Protein AF-A0A1E7YUI7-F1 (afdb_monomer)

Organism: NCBI:txid252393

Foldseek 3Di:
DFDVVLVVLLVVLVVQLLVLLVQLVVLVVVLVVVVVCVVVPPVDDDDPVSNVVSVVSNVVSVVRNVVSLVRSQVSCVRRVHDRDDNVVSNVD

Structure (mmCIF, N/CA/C/O backbone):
data_AF-A0A1E7YUI7-F1
#
_entry.id   AF-A0A1E7YUI7-F1
#
loop_
_atom_site.group_PDB
_atom_site.id
_atom_site.type_symbol
_atom_site.label_atom_id
_atom_site.label_alt_id
_atom_site.label_comp_id
_atom_site.label_asym_id
_atom_site.label_entity_id
_atom_site.label_seq_id
_atom_site.pdbx_PDB_ins_code
_atom_site.Cartn_x
_atom_site.Cartn_y
_atom_site.Cartn_z
_atom_site.occupancy
_atom_site.B_iso_or_equiv
_atom_site.auth_seq_id
_atom_site.auth_comp_id
_atom_site.auth_asym_id
_atom_site.auth_atom_id
_atom_site.pdbx_PDB_model_num
ATOM 1 N N . MET A 1 1 ? -21.604 0.088 25.622 1.00 61.03 1 MET A N 1
ATOM 2 C CA . MET A 1 1 ? -22.372 0.871 24.631 1.00 61.03 1 MET A CA 1
ATOM 3 C C . MET A 1 1 ? -21.393 1.257 23.533 1.00 61.03 1 MET A C 1
ATOM 5 O O . MET A 1 1 ? -20.366 1.835 23.862 1.00 61.03 1 MET A O 1
ATOM 9 N N . THR A 1 2 ? -21.626 0.837 22.290 1.00 72.56 2 THR A N 1
ATOM 10 C CA . THR A 1 2 ? -20.676 1.026 21.179 1.00 72.56 2 THR A CA 1
ATOM 11 C C . THR A 1 2 ? -20.621 2.491 20.755 1.00 72.56 2 THR A C 1
ATOM 13 O O . THR A 1 2 ? -21.661 3.104 20.519 1.00 72.56 2 THR A O 1
ATOM 16 N N . ASN A 1 3 ? -19.420 3.064 20.654 1.00 88.38 3 ASN A N 1
ATOM 17 C CA . ASN A 1 3 ? -19.237 4.419 20.142 1.00 88.38 3 ASN A CA 1
ATOM 18 C C . ASN A 1 3 ? -19.318 4.415 18.606 1.00 88.38 3 ASN A C 1
ATOM 20 O O . ASN A 1 3 ? -18.330 4.155 17.919 1.00 88.38 3 ASN A O 1
ATOM 24 N N . TYR A 1 4 ? -20.505 4.703 18.069 1.00 87.06 4 TYR A N 1
ATOM 25 C CA . TYR A 1 4 ? -20.765 4.686 16.626 1.00 87.06 4 TYR A CA 1
ATOM 26 C C . TYR A 1 4 ? -19.961 5.726 15.833 1.00 87.06 4 TYR A C 1
ATOM 28 O O . TYR A 1 4 ? -19.635 5.475 14.676 1.00 87.06 4 TYR A O 1
ATOM 36 N N . ALA A 1 5 ? -19.578 6.855 16.441 1.00 90.12 5 ALA A N 1
ATOM 37 C CA . ALA A 1 5 ? -18.700 7.823 15.782 1.00 90.12 5 ALA A CA 1
ATOM 38 C C . ALA A 1 5 ? -17.304 7.222 15.552 1.00 90.12 5 ALA A C 1
ATOM 40 O O . ALA A 1 5 ? -16.778 7.266 14.441 1.00 90.12 5 ALA A O 1
ATOM 41 N N . LYS A 1 6 ? -16.745 6.560 16.574 1.00 90.31 6 LYS A N 1
ATOM 42 C CA . LYS A 1 6 ? -15.465 5.845 16.455 1.00 90.31 6 LYS A CA 1
ATOM 43 C C . LYS A 1 6 ? -15.542 4.624 15.548 1.00 90.31 6 LYS A C 1
ATOM 45 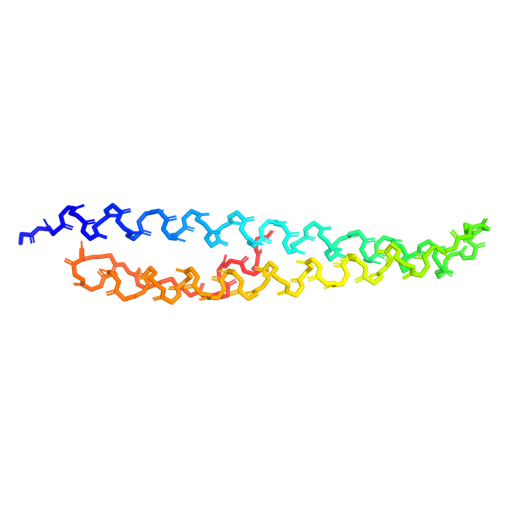O O . LYS A 1 6 ? -14.562 4.314 14.881 1.00 90.31 6 LYS A O 1
ATOM 50 N N . LEU A 1 7 ? -16.703 3.977 15.458 1.00 91.00 7 LEU A N 1
ATOM 51 C CA . LEU A 1 7 ? -16.927 2.908 14.485 1.00 91.00 7 LEU A CA 1
ATOM 52 C C . LEU A 1 7 ? -16.870 3.434 13.041 1.00 91.00 7 LEU A C 1
ATOM 54 O O . LEU A 1 7 ? -16.277 2.791 12.174 1.00 91.00 7 LEU A O 1
ATOM 58 N N . GLY A 1 8 ? -17.435 4.619 12.791 1.00 92.25 8 GLY A N 1
ATOM 59 C CA . GLY A 1 8 ? -17.340 5.302 11.501 1.00 92.25 8 GLY A CA 1
ATOM 6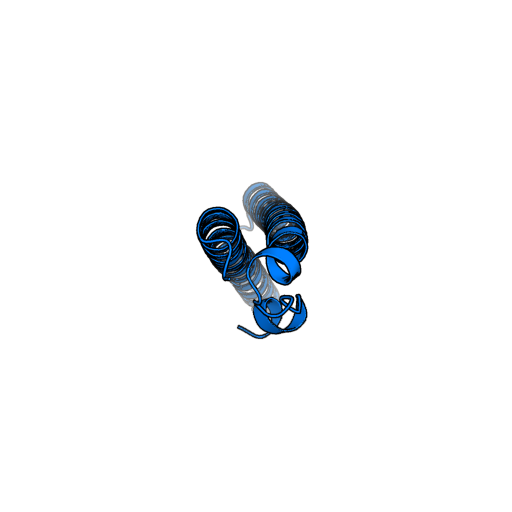0 C C . GLY A 1 8 ? -15.897 5.653 11.132 1.00 92.25 8 GLY A C 1
ATOM 61 O O . GLY A 1 8 ? -15.449 5.302 10.042 1.00 92.25 8 GLY A O 1
ATOM 62 N N . GLU A 1 9 ? -15.151 6.265 12.058 1.00 92.44 9 GLU A N 1
ATOM 63 C CA . GLU A 1 9 ? -13.721 6.564 11.874 1.00 92.44 9 GLU A CA 1
ATOM 64 C C . GLU A 1 9 ? -12.909 5.292 11.586 1.00 92.44 9 GLU A C 1
ATOM 66 O O . GLU A 1 9 ? -12.178 5.240 10.599 1.00 92.44 9 GLU A O 1
ATOM 71 N N . TYR A 1 10 ? -13.084 4.241 12.397 1.00 94.12 10 TYR A N 1
ATOM 72 C CA . TYR A 1 10 ? -12.421 2.950 12.197 1.00 94.12 10 TYR A CA 1
ATOM 73 C C . TYR A 1 10 ? -12.685 2.391 10.796 1.00 94.12 10 TYR A C 1
ATOM 75 O O . TYR A 1 10 ? -11.755 1.985 10.102 1.00 94.12 10 TYR A O 1
ATOM 83 N N . THR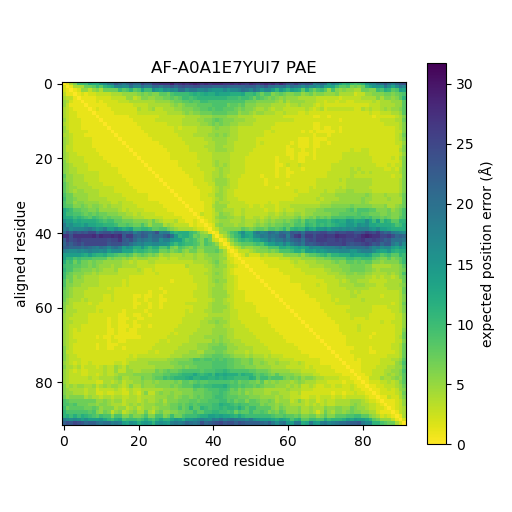 A 1 11 ? -13.946 2.400 10.358 1.00 93.19 11 THR A N 1
ATOM 84 C CA . THR A 1 11 ? -14.345 1.851 9.055 1.00 93.19 11 THR A CA 1
ATOM 85 C C . THR A 1 11 ? -13.756 2.659 7.898 1.00 93.19 11 THR A C 1
ATOM 87 O O . THR A 1 11 ? -13.287 2.076 6.921 1.00 93.19 11 THR A O 1
ATOM 90 N N . ALA A 1 12 ? -13.737 3.990 8.013 1.00 94.81 12 ALA A N 1
ATOM 91 C CA . ALA A 1 12 ? -13.153 4.868 7.005 1.00 94.81 12 ALA A CA 1
ATOM 92 C C . ALA A 1 12 ? -11.642 4.634 6.863 1.00 94.81 12 ALA A C 1
ATOM 94 O O . ALA A 1 12 ? -11.160 4.395 5.756 1.00 94.81 12 ALA A O 1
ATOM 95 N N . TYR A 1 13 ? -10.910 4.616 7.980 1.00 95.31 13 TYR A N 1
ATOM 96 C CA . TYR A 1 13 ? -9.467 4.374 7.969 1.00 95.31 13 TYR A CA 1
ATOM 97 C C . TYR A 1 13 ? -9.109 2.950 7.540 1.00 95.31 13 TYR A C 1
ATOM 99 O O . TYR A 1 13 ? -8.145 2.755 6.804 1.00 95.31 13 TYR A O 1
ATOM 107 N N . LYS A 1 14 ? -9.910 1.950 7.920 1.00 93.88 14 LYS A N 1
ATOM 108 C CA . LYS A 1 14 ? -9.750 0.576 7.431 1.00 93.88 14 LYS A CA 1
ATOM 109 C C . LYS A 1 14 ? -9.858 0.511 5.910 1.00 93.88 14 LYS A C 1
ATOM 111 O O . LYS A 1 14 ? -9.016 -0.116 5.274 1.00 93.88 14 LYS A O 1
ATOM 116 N N . LYS A 1 15 ? -10.863 1.172 5.330 1.00 95.06 15 LYS A N 1
ATOM 117 C CA . LYS A 1 15 ? -11.034 1.223 3.875 1.00 95.06 15 LYS A CA 1
ATOM 118 C C . LYS A 1 15 ? -9.881 1.963 3.199 1.00 95.06 15 LYS A C 1
ATOM 120 O O . LYS A 1 15 ? -9.332 1.460 2.229 1.00 95.06 15 LYS A O 1
ATOM 125 N N . GLN A 1 16 ? -9.457 3.098 3.752 1.00 94.69 16 GLN A N 1
ATOM 126 C CA . GLN A 1 16 ? -8.303 3.832 3.233 1.00 94.69 16 GLN A CA 1
ATOM 127 C C . GLN A 1 16 ? -7.026 2.978 3.246 1.00 94.69 16 GLN A C 1
ATOM 129 O O . GLN A 1 16 ? -6.274 2.981 2.275 1.00 94.69 16 GLN A O 1
ATOM 134 N N . ALA A 1 17 ? -6.795 2.211 4.316 1.00 94.69 17 ALA A N 1
ATOM 135 C CA . ALA A 1 17 ? -5.663 1.296 4.396 1.00 94.69 17 ALA A CA 1
ATOM 136 C C . ALA A 1 17 ? -5.719 0.207 3.311 1.00 94.69 17 ALA A C 1
ATOM 138 O O . ALA A 1 17 ? -4.688 -0.114 2.727 1.00 94.69 17 ALA A O 1
ATOM 139 N N . GLN A 1 18 ? -6.908 -0.325 3.013 1.00 94.50 18 GLN A N 1
ATOM 140 C CA . GLN A 1 18 ? -7.117 -1.299 1.934 1.00 94.50 18 GLN A CA 1
ATOM 141 C C .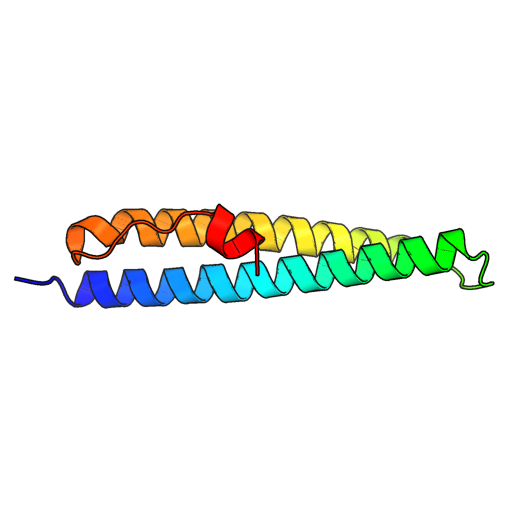 GLN A 1 18 ? -6.857 -0.682 0.553 1.00 94.50 18 GLN A C 1
ATOM 143 O O . GLN A 1 18 ? -6.057 -1.214 -0.209 1.00 94.50 18 GLN A O 1
ATOM 148 N N . ASP A 1 19 ? -7.435 0.487 0.271 1.00 95.31 19 ASP A N 1
ATOM 149 C CA . ASP A 1 19 ? -7.242 1.190 -1.005 1.00 95.31 19 ASP A CA 1
ATOM 150 C C . ASP A 1 19 ? -5.759 1.574 -1.227 1.00 95.31 19 ASP A C 1
ATOM 152 O O . ASP A 1 19 ? -5.254 1.607 -2.354 1.00 95.31 19 ASP A O 1
ATOM 156 N N . ALA A 1 20 ? -5.030 1.887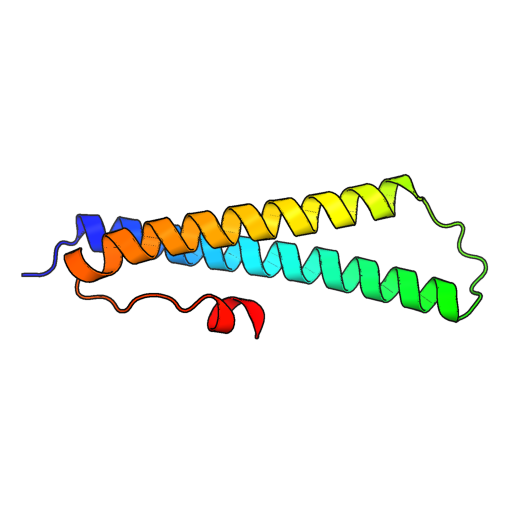 -0.151 1.00 94.56 20 ALA A N 1
ATOM 157 C CA . ALA A 1 20 ? -3.592 2.138 -0.193 1.00 94.56 20 ALA A CA 1
ATOM 158 C C . ALA A 1 20 ? -2.778 0.846 -0.409 1.00 94.56 20 ALA A C 1
ATOM 160 O O . ALA A 1 20 ? -1.837 0.847 -1.206 1.00 94.56 20 ALA A O 1
ATOM 161 N N . ALA A 1 21 ? -3.161 -0.265 0.225 1.00 93.81 21 ALA A N 1
ATOM 162 C CA . ALA A 1 21 ? -2.541 -1.572 0.003 1.00 93.81 21 ALA A CA 1
ATOM 163 C C . ALA A 1 21 ? -2.680 -2.033 -1.460 1.00 93.81 21 ALA A C 1
ATOM 165 O O . ALA A 1 21 ? -1.689 -2.439 -2.073 1.00 93.81 21 ALA A O 1
ATOM 166 N N . ASP A 1 22 ? -3.864 -1.870 -2.056 1.00 94.06 22 ASP A N 1
ATOM 167 C CA . ASP A 1 22 ? -4.118 -2.214 -3.459 1.00 94.06 22 ASP A CA 1
ATOM 168 C C . ASP A 1 22 ? -3.255 -1.382 -4.416 1.00 94.06 22 ASP A C 1
ATOM 170 O O . ASP A 1 22 ? -2.637 -1.920 -5.341 1.00 94.06 22 ASP A O 1
ATOM 174 N N . ARG A 1 23 ? -3.136 -0.069 -4.171 1.00 94.00 23 ARG A N 1
ATOM 175 C CA . ARG A 1 23 ? -2.248 0.809 -4.955 1.00 94.00 23 ARG A CA 1
ATOM 176 C C . ARG A 1 23 ? -0.789 0.382 -4.853 1.00 94.00 23 ARG A C 1
ATOM 178 O O . ARG A 1 23 ? -0.119 0.262 -5.876 1.00 94.00 23 ARG A O 1
ATOM 185 N N . ARG A 1 24 ? -0.306 0.106 -3.637 1.00 94.69 24 ARG A N 1
ATOM 186 C CA . ARG A 1 24 ? 1.052 -0.407 -3.409 1.00 94.69 24 ARG A CA 1
ATOM 187 C C . ARG A 1 24 ? 1.282 -1.686 -4.214 1.00 94.69 24 ARG A C 1
ATOM 189 O O . ARG A 1 24 ? 2.296 -1.798 -4.903 1.00 94.69 24 ARG A O 1
ATOM 196 N N . ARG A 1 25 ? 0.355 -2.643 -4.136 1.00 93.19 25 ARG A N 1
ATOM 197 C CA . ARG A 1 25 ? 0.446 -3.922 -4.846 1.00 93.19 25 ARG A CA 1
ATOM 198 C C . ARG A 1 25 ? 0.522 -3.725 -6.356 1.00 93.19 25 ARG A C 1
ATOM 200 O O . ARG A 1 25 ? 1.367 -4.342 -6.999 1.00 93.19 25 ARG A O 1
ATOM 207 N N . LEU A 1 26 ? -0.322 -2.862 -6.919 1.00 94.25 26 LEU A N 1
ATOM 208 C CA . LEU A 1 26 ? -0.311 -2.559 -8.351 1.00 94.25 26 LEU A CA 1
ATOM 209 C C . LEU A 1 26 ? 1.032 -1.973 -8.794 1.00 94.25 26 LEU A C 1
ATOM 211 O O . LEU A 1 26 ? 1.606 -2.455 -9.772 1.00 94.25 26 LEU A O 1
ATOM 215 N N . SER A 1 27 ? 1.570 -0.998 -8.057 1.00 93.31 27 SER A N 1
ATOM 216 C CA . SER A 1 27 ? 2.876 -0.409 -8.369 1.00 93.31 27 SER A CA 1
ATOM 217 C C . SER A 1 27 ? 4.002 -1.447 -8.318 1.00 93.31 27 SER A C 1
ATOM 219 O O . SER A 1 27 ? 4.845 -1.487 -9.215 1.00 93.31 27 SER A O 1
ATOM 221 N N . LEU A 1 28 ? 3.994 -2.338 -7.319 1.00 93.56 28 LEU A N 1
ATOM 222 C CA . LEU A 1 28 ? 4.971 -3.427 -7.213 1.00 93.56 28 LEU A CA 1
ATOM 223 C C . LEU A 1 28 ? 4.836 -4.445 -8.352 1.00 93.56 28 LEU A C 1
ATOM 225 O O . LEU A 1 28 ? 5.838 -4.789 -8.971 1.00 93.56 28 LEU A O 1
ATOM 229 N N . ALA A 1 29 ? 3.618 -4.865 -8.698 1.00 93.38 29 ALA A N 1
ATOM 230 C CA . ALA A 1 29 ? 3.380 -5.784 -9.812 1.00 93.38 29 ALA A CA 1
ATOM 231 C C . ALA A 1 29 ? 3.845 -5.196 -11.159 1.00 93.38 29 ALA A C 1
ATOM 233 O O . ALA A 1 29 ? 4.381 -5.908 -12.012 1.00 93.38 29 ALA A O 1
ATOM 234 N N . MET A 1 30 ? 3.684 -3.882 -11.360 1.00 92.06 30 MET A N 1
ATOM 235 C CA . MET A 1 30 ? 4.211 -3.193 -12.542 1.00 92.06 30 MET A CA 1
ATOM 236 C C . MET A 1 30 ? 5.744 -3.174 -12.563 1.00 92.06 30 MET A C 1
ATOM 238 O O . MET A 1 30 ? 6.337 -3.411 -13.617 1.00 92.06 30 MET A O 1
ATOM 242 N N . LEU A 1 31 ? 6.388 -2.935 -11.416 1.00 91.62 31 LEU A N 1
ATOM 243 C CA . LEU A 1 31 ? 7.846 -3.009 -11.287 1.00 91.62 31 LEU A CA 1
ATOM 244 C C . LEU A 1 31 ? 8.369 -4.425 -11.565 1.00 91.62 31 LEU A C 1
ATOM 246 O O . LEU A 1 31 ? 9.319 -4.579 -12.331 1.00 91.62 31 LEU A O 1
ATOM 250 N N . GLU A 1 32 ? 7.729 -5.456 -11.010 1.00 91.38 32 GLU A N 1
ATOM 251 C CA . GLU A 1 32 ? 8.075 -6.863 -11.250 1.00 91.38 32 GLU A CA 1
ATOM 252 C C . GLU A 1 32 ? 7.962 -7.231 -12.729 1.00 91.38 32 GLU A C 1
ATOM 254 O O . GLU A 1 32 ? 8.875 -7.842 -13.291 1.00 91.38 32 GLU A O 1
ATOM 259 N N . ARG A 1 33 ? 6.877 -6.809 -13.388 1.00 89.44 33 ARG A N 1
ATOM 260 C CA . ARG A 1 33 ? 6.693 -7.024 -14.824 1.00 89.44 33 ARG A CA 1
ATOM 261 C C . ARG A 1 33 ? 7.816 -6.377 -15.630 1.00 89.44 33 ARG A C 1
ATOM 263 O O . ARG A 1 33 ? 8.427 -7.049 -16.456 1.00 89.44 33 ARG A O 1
ATOM 270 N N . LYS A 1 34 ? 8.133 -5.107 -15.358 1.00 87.44 34 LYS A N 1
ATOM 271 C CA . LYS A 1 34 ? 9.214 -4.390 -16.053 1.00 87.44 34 LYS A CA 1
ATOM 272 C C . LYS A 1 34 ? 10.578 -5.037 -15.815 1.00 87.44 34 LYS A C 1
ATOM 274 O O . LYS A 1 34 ? 11.368 -5.133 -16.748 1.00 87.44 34 LYS A O 1
ATOM 279 N N . ALA A 1 35 ? 10.845 -5.523 -14.602 1.00 86.50 35 ALA A N 1
ATOM 280 C CA . ALA A 1 35 ? 12.053 -6.287 -14.294 1.00 86.50 35 ALA A CA 1
ATOM 281 C C . ALA A 1 35 ? 12.106 -7.626 -15.059 1.00 86.50 35 ALA A C 1
ATOM 283 O O . ALA A 1 35 ? 13.173 -8.040 -15.516 1.00 86.50 35 ALA A O 1
ATOM 284 N N . GLY A 1 36 ? 10.960 -8.288 -15.239 1.00 86.69 36 GLY A N 1
ATOM 285 C CA . GLY A 1 36 ? 10.822 -9.485 -16.068 1.00 86.69 36 GLY A CA 1
ATOM 286 C C . GLY A 1 36 ? 11.095 -9.221 -17.551 1.00 86.69 36 GLY A C 1
ATOM 287 O O . GLY A 1 36 ? 11.871 -9.953 -18.166 1.00 86.69 36 GLY A O 1
ATOM 288 N N . ASP A 1 37 ? 10.521 -8.154 -18.107 1.00 84.94 37 ASP A N 1
ATOM 289 C CA . ASP A 1 37 ? 10.741 -7.733 -19.499 1.00 84.94 37 ASP A CA 1
ATOM 290 C C . ASP A 1 37 ? 12.232 -7.444 -19.761 1.00 84.94 37 ASP A C 1
ATOM 292 O O . ASP A 1 37 ? 12.800 -7.892 -20.760 1.00 84.94 37 ASP A O 1
ATOM 296 N N . LEU A 1 38 ? 12.879 -6.783 -18.795 1.00 80.31 38 LEU A N 1
ATOM 297 C CA . LEU A 1 38 ? 14.321 -6.537 -18.725 1.00 80.31 38 LEU A CA 1
ATOM 298 C C . LEU A 1 38 ? 15.150 -7.826 -18.772 1.00 80.31 38 LEU A C 1
ATOM 300 O O . LEU A 1 38 ? 16.064 -7.971 -19.586 1.00 80.31 38 LEU A O 1
ATOM 304 N N . LYS A 1 39 ? 14.830 -8.770 -17.880 1.00 82.31 39 LYS A N 1
ATOM 305 C CA . LYS A 1 39 ? 15.523 -10.059 -17.763 1.00 82.31 39 LYS A CA 1
ATOM 306 C C . LYS A 1 39 ? 15.429 -10.864 -19.057 1.00 82.31 39 LYS A C 1
ATOM 308 O O . LYS A 1 39 ? 16.379 -11.551 -19.421 1.00 82.31 39 LYS A O 1
ATOM 313 N N . ASN A 1 40 ? 14.294 -10.774 -19.743 1.00 82.50 40 ASN A N 1
ATOM 314 C CA . ASN A 1 40 ? 14.027 -11.514 -20.970 1.00 82.50 40 ASN A CA 1
ATOM 315 C C . ASN A 1 40 ? 14.618 -10.852 -22.226 1.00 82.50 40 ASN A C 1
ATOM 317 O O . ASN A 1 40 ? 14.306 -11.295 -23.330 1.00 82.50 40 ASN A O 1
ATOM 321 N N . LEU A 1 41 ? 15.463 -9.818 -22.075 1.00 69.38 41 LEU A N 1
ATOM 322 C CA . LEU A 1 41 ? 16.128 -9.095 -23.170 1.00 69.38 41 LEU A CA 1
ATOM 323 C C . LEU A 1 41 ? 15.152 -8.653 -24.270 1.00 69.38 41 LEU A C 1
ATOM 325 O O . LEU A 1 41 ? 15.528 -8.529 -25.439 1.00 69.38 41 LEU A O 1
ATOM 329 N N . CYS A 1 42 ? 13.887 -8.415 -23.914 1.00 64.19 42 CYS A N 1
ATOM 330 C CA . CYS A 1 42 ? 12.977 -7.770 -24.840 1.00 64.19 42 CYS A CA 1
ATOM 331 C C . CYS A 1 42 ? 13.554 -6.379 -25.120 1.00 64.19 42 CYS A C 1
ATOM 333 O O . CYS A 1 42 ? 13.970 -5.685 -24.193 1.00 64.19 42 CYS A O 1
ATOM 335 N N . ALA A 1 43 ? 13.611 -5.983 -26.395 1.00 62.28 43 ALA A N 1
ATOM 336 C CA . ALA A 1 43 ? 14.132 -4.691 -26.852 1.00 62.28 43 ALA A CA 1
ATOM 337 C C . ALA A 1 43 ? 13.206 -3.519 -26.460 1.00 62.28 43 ALA A C 1
ATOM 339 O O . ALA A 1 43 ? 12.875 -2.660 -27.274 1.00 62.28 43 ALA A O 1
ATOM 340 N N . VAL A 1 44 ? 12.724 -3.517 -25.220 1.00 65.12 44 VAL A N 1
ATOM 341 C CA . VAL A 1 44 ? 11.884 -2.484 -24.640 1.00 65.12 44 VAL A CA 1
ATOM 342 C C . VAL A 1 44 ? 12.826 -1.443 -24.059 1.00 65.12 44 VAL A C 1
ATOM 344 O O . VAL A 1 44 ? 13.599 -1.723 -23.143 1.00 65.12 44 VAL A O 1
ATOM 347 N N . SER A 1 45 ? 12.785 -0.234 -24.614 1.00 71.56 45 SER A N 1
ATOM 348 C CA . SER A 1 45 ? 13.430 0.916 -23.989 1.00 71.56 45 SER A CA 1
ATOM 349 C C . SER A 1 45 ? 12.804 1.131 -22.616 1.00 71.56 45 SER A C 1
ATOM 351 O O . SER A 1 45 ? 11.591 1.316 -22.507 1.00 71.56 45 SER A O 1
ATOM 353 N N . ILE A 1 46 ? 13.622 1.094 -21.573 1.00 73.00 46 ILE A N 1
ATOM 354 C CA . ILE A 1 46 ? 13.161 1.307 -20.206 1.00 73.00 46 ILE A CA 1
ATOM 355 C C . ILE A 1 46 ? 13.154 2.796 -19.948 1.00 73.00 46 ILE A C 1
ATOM 357 O O . ILE A 1 46 ? 14.197 3.450 -20.027 1.00 73.00 46 ILE A O 1
ATOM 361 N N . ASP A 1 47 ? 11.991 3.313 -19.587 1.00 86.00 47 ASP A N 1
ATOM 362 C CA . ASP A 1 47 ? 11.900 4.653 -19.048 1.00 86.00 47 ASP A CA 1
ATOM 363 C C . ASP A 1 47 ? 12.262 4.626 -17.555 1.00 86.00 47 ASP A C 1
ATOM 365 O O . ASP A 1 47 ? 11.532 4.112 -16.703 1.00 86.00 47 ASP A O 1
ATOM 369 N N . VAL A 1 48 ? 13.439 5.165 -17.238 1.00 86.06 48 VAL A N 1
ATOM 370 C CA . VAL A 1 48 ? 13.931 5.281 -15.861 1.00 86.06 48 VAL A CA 1
ATOM 371 C C . VAL A 1 48 ? 13.038 6.204 -15.029 1.00 86.06 48 VAL A C 1
ATOM 373 O O . VAL A 1 48 ? 12.886 5.973 -13.826 1.00 86.06 48 VAL A O 1
ATOM 376 N N . GLN A 1 49 ? 12.419 7.223 -15.637 1.00 90.94 49 GLN A N 1
ATOM 377 C CA . GLN A 1 49 ? 11.467 8.066 -14.919 1.00 90.94 49 GLN A CA 1
ATOM 378 C C . GLN A 1 49 ? 10.231 7.267 -14.531 1.00 90.94 49 GLN A C 1
ATOM 380 O O . GLN A 1 49 ? 9.833 7.322 -13.373 1.00 90.94 49 GLN A O 1
ATOM 385 N N . GLU A 1 50 ? 9.690 6.458 -15.441 1.00 89.56 50 GLU A N 1
ATOM 386 C CA . GLU A 1 50 ? 8.531 5.609 -15.151 1.00 89.56 50 GLU A CA 1
ATOM 387 C C . GLU A 1 50 ? 8.813 4.633 -13.995 1.00 89.56 50 GLU A C 1
ATOM 389 O O . GLU A 1 50 ? 7.994 4.493 -13.088 1.00 89.56 50 GLU A O 1
ATOM 394 N N . LEU A 1 51 ? 9.998 4.007 -13.967 1.00 89.81 51 LEU A N 1
ATOM 395 C CA . LEU A 1 51 ? 10.413 3.153 -12.845 1.00 89.81 51 LEU A CA 1
ATOM 396 C C . LEU A 1 51 ? 10.513 3.927 -11.527 1.00 89.81 51 LEU A C 1
ATOM 398 O O . LEU A 1 51 ? 10.088 3.433 -10.481 1.00 89.81 51 LEU A O 1
ATOM 402 N N . THR A 1 52 ? 11.062 5.139 -11.578 1.00 93.00 52 THR A N 1
ATOM 403 C CA . THR A 1 52 ? 11.203 6.004 -10.402 1.00 93.00 52 THR A CA 1
ATOM 404 C C . THR A 1 52 ? 9.835 6.423 -9.871 1.00 93.00 52 THR A C 1
ATOM 406 O O . THR A 1 52 ? 9.607 6.382 -8.664 1.00 93.00 52 THR A O 1
ATOM 409 N N . THR A 1 53 ? 8.900 6.774 -10.755 1.00 94.00 53 THR A N 1
ATOM 410 C CA . THR A 1 53 ? 7.523 7.117 -10.388 1.00 94.00 53 THR A CA 1
ATOM 411 C C . THR A 1 53 ? 6.816 5.929 -9.747 1.00 94.00 53 THR A C 1
ATOM 413 O O . THR A 1 53 ? 6.287 6.073 -8.651 1.00 94.00 53 THR A O 1
ATOM 416 N N . LEU A 1 54 ? 6.890 4.735 -10.347 1.00 93.31 54 LEU A N 1
ATOM 417 C CA . LEU A 1 54 ? 6.289 3.527 -9.770 1.00 93.31 54 LEU A CA 1
ATOM 418 C C . LEU A 1 54 ? 6.856 3.199 -8.382 1.00 93.31 54 LEU A C 1
ATOM 420 O O . LEU A 1 54 ? 6.109 2.819 -7.480 1.00 93.31 54 LEU A O 1
ATOM 424 N N . GLN A 1 55 ? 8.167 3.374 -8.191 1.00 94.88 55 GLN A N 1
ATOM 425 C CA . GLN A 1 55 ? 8.802 3.209 -6.885 1.00 94.88 55 GLN A CA 1
ATOM 426 C C . GLN A 1 55 ? 8.269 4.229 -5.871 1.00 94.88 55 GLN A C 1
ATOM 428 O O . GLN A 1 55 ? 7.895 3.852 -4.761 1.00 94.88 55 GLN A O 1
ATOM 433 N N . GLN A 1 56 ? 8.222 5.509 -6.238 1.00 95.94 56 GLN A N 1
ATOM 434 C CA . GLN A 1 56 ? 7.711 6.570 -5.369 1.00 95.94 56 GLN A CA 1
ATOM 435 C C . GLN A 1 56 ? 6.239 6.354 -5.009 1.00 95.94 56 GLN A C 1
ATOM 437 O O . GLN A 1 56 ? 5.863 6.544 -3.853 1.00 95.94 56 GLN A O 1
ATOM 442 N N . ASP A 1 57 ? 5.423 5.910 -5.9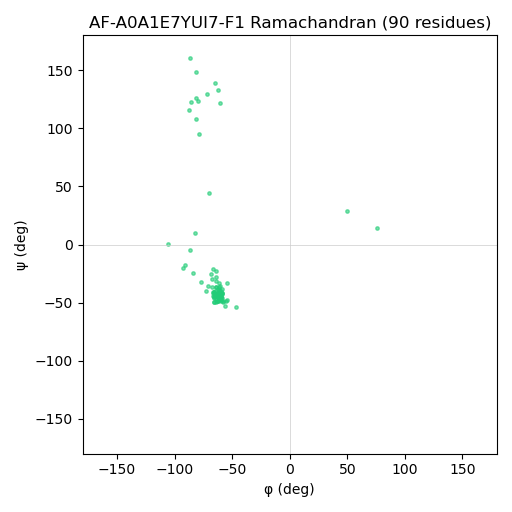61 1.00 94.50 57 ASP A N 1
ATOM 443 C CA . ASP A 1 57 ? 4.014 5.601 -5.735 1.00 94.50 57 ASP A CA 1
ATOM 444 C C . ASP A 1 57 ? 3.849 4.412 -4.784 1.00 94.50 57 ASP A C 1
ATOM 446 O O . ASP A 1 57 ? 3.021 4.469 -3.875 1.00 94.50 57 ASP A O 1
ATOM 450 N N . ALA A 1 58 ? 4.674 3.367 -4.921 1.00 93.88 58 ALA A N 1
ATOM 451 C CA . ALA A 1 58 ? 4.673 2.235 -3.995 1.00 93.88 58 ALA A CA 1
ATOM 452 C C . ALA A 1 58 ? 5.050 2.654 -2.562 1.00 93.88 58 ALA A C 1
ATOM 454 O O . ALA A 1 58 ? 4.419 2.198 -1.606 1.00 93.88 58 ALA A O 1
ATOM 455 N N . VAL A 1 59 ? 6.048 3.535 -2.411 1.00 95.69 59 VAL A N 1
ATOM 456 C CA . VAL A 1 59 ? 6.471 4.071 -1.105 1.00 95.69 59 VAL A CA 1
ATOM 457 C C . VAL A 1 59 ? 5.368 4.925 -0.483 1.00 95.69 59 VAL A C 1
ATOM 459 O O . VAL A 1 59 ? 4.984 4.685 0.658 1.00 95.69 59 VAL A O 1
ATOM 462 N N . ARG A 1 60 ? 4.794 5.867 -1.240 1.00 96.31 60 ARG A N 1
ATOM 463 C CA . ARG A 1 60 ? 3.696 6.720 -0.758 1.00 96.31 60 ARG A CA 1
ATOM 464 C C . ARG A 1 60 ? 2.475 5.906 -0.346 1.00 96.31 60 ARG A C 1
ATOM 466 O O . ARG A 1 60 ? 1.883 6.174 0.694 1.00 96.31 60 ARG A O 1
ATOM 473 N N . ALA A 1 6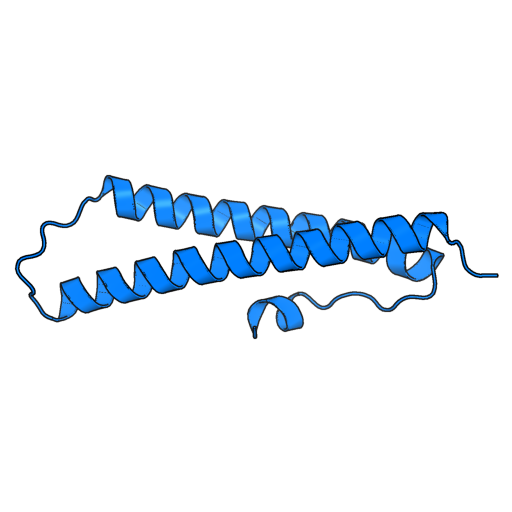1 ? 2.110 4.902 -1.140 1.00 94.19 61 ALA A N 1
ATOM 474 C CA . ALA A 1 61 ? 1.001 4.013 -0.822 1.00 94.19 61 ALA A CA 1
ATOM 475 C C . ALA A 1 61 ? 1.274 3.188 0.450 1.00 94.19 61 ALA A C 1
ATOM 477 O O . ALA A 1 61 ? 0.368 2.976 1.252 1.00 94.19 61 ALA A O 1
ATOM 478 N N . GLU A 1 62 ? 2.520 2.766 0.688 1.00 94.56 62 GLU A N 1
ATOM 479 C CA . GLU A 1 62 ? 2.897 2.100 1.938 1.00 94.56 62 GLU A CA 1
ATOM 480 C C . GLU A 1 62 ? 2.799 3.034 3.155 1.00 94.56 62 GLU A C 1
ATOM 482 O O . GLU A 1 62 ? 2.266 2.632 4.192 1.00 94.56 62 GLU A O 1
ATOM 487 N N . GLU A 1 63 ? 3.291 4.267 3.043 1.00 96.06 63 GLU A N 1
ATOM 488 C CA . GLU A 1 63 ? 3.198 5.272 4.108 1.00 96.06 63 GLU A CA 1
ATOM 489 C C . GLU A 1 63 ? 1.738 5.592 4.448 1.00 96.06 63 GLU A C 1
ATOM 491 O O . GLU A 1 63 ? 1.356 5.584 5.621 1.00 96.06 63 GLU A O 1
ATOM 496 N N . GLU A 1 64 ? 0.902 5.794 3.427 1.00 95.81 64 GLU A N 1
ATOM 497 C CA . GLU A 1 64 ? -0.528 6.049 3.591 1.00 95.81 64 GLU A CA 1
ATOM 498 C C . GLU A 1 64 ? -1.242 4.864 4.255 1.00 95.81 64 GLU A C 1
ATOM 500 O O . GLU A 1 64 ? -2.004 5.055 5.204 1.00 95.81 64 GLU A O 1
ATOM 505 N N . MET A 1 65 ? -0.955 3.635 3.813 1.00 95.50 65 MET A N 1
ATOM 506 C CA . MET A 1 65 ? -1.501 2.418 4.416 1.00 95.50 65 MET A CA 1
ATOM 507 C C . MET A 1 65 ? -1.145 2.334 5.903 1.00 95.50 65 MET A C 1
ATOM 509 O O . MET A 1 65 ? -2.018 2.088 6.736 1.00 95.50 65 MET A O 1
ATOM 513 N N . ARG A 1 66 ? 0.127 2.552 6.257 1.00 95.12 66 ARG A N 1
ATOM 514 C CA . ARG A 1 66 ? 0.597 2.495 7.651 1.00 95.12 66 ARG A CA 1
ATOM 515 C C . ARG A 1 66 ? -0.089 3.549 8.518 1.00 95.12 66 ARG A C 1
ATOM 517 O O . ARG A 1 66 ? -0.571 3.208 9.597 1.00 95.12 66 ARG A O 1
ATOM 524 N N . ALA A 1 67 ? -0.187 4.785 8.031 1.00 95.88 67 ALA A N 1
ATOM 525 C CA . ALA A 1 67 ? -0.863 5.869 8.739 1.00 95.88 67 ALA A CA 1
ATOM 526 C C . ALA A 1 67 ? -2.361 5.577 8.944 1.00 95.88 67 ALA A C 1
ATOM 528 O O . ALA A 1 67 ? -2.892 5.770 10.039 1.00 95.88 67 ALA A O 1
ATOM 529 N N . ALA A 1 68 ? -3.039 5.051 7.920 1.00 94.88 68 ALA A N 1
ATOM 530 C CA . ALA A 1 68 ? -4.448 4.682 8.006 1.00 94.88 68 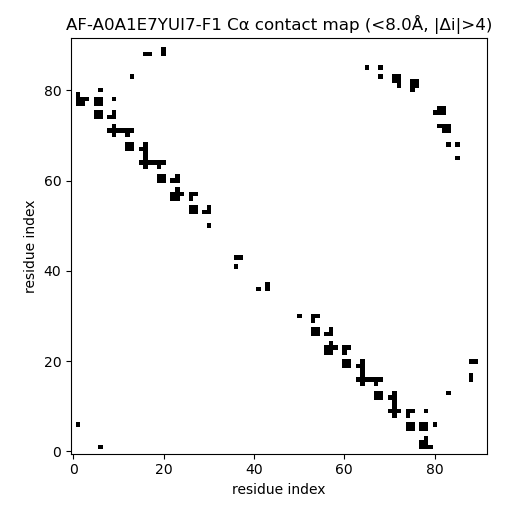ALA A CA 1
ATOM 531 C C . ALA A 1 68 ? -4.681 3.518 8.988 1.00 94.88 68 ALA A C 1
ATOM 533 O O . ALA A 1 68 ? -5.606 3.571 9.799 1.00 94.88 68 ALA A O 1
ATOM 534 N N . VAL A 1 69 ? -3.818 2.496 8.994 1.00 95.88 69 VAL A N 1
ATOM 535 C CA . VAL A 1 69 ? -3.883 1.409 9.989 1.00 95.88 69 VAL A CA 1
ATOM 536 C C . VAL A 1 69 ? -3.685 1.942 11.403 1.00 95.88 69 VAL A C 1
ATOM 538 O O . VAL A 1 69 ? -4.408 1.539 12.314 1.00 95.88 69 VAL A O 1
ATOM 541 N N . GLU A 1 70 ? -2.727 2.844 11.607 1.00 95.62 70 GLU A N 1
ATOM 542 C CA . GLU A 1 70 ? -2.492 3.450 12.914 1.00 95.62 70 GLU A CA 1
ATOM 543 C C . GLU A 1 70 ? -3.733 4.206 13.407 1.00 95.62 70 GLU A C 1
ATOM 545 O O . GLU A 1 70 ? -4.199 3.957 14.522 1.00 95.62 70 GLU A O 1
ATOM 550 N N . ALA A 1 71 ? -4.328 5.044 12.556 1.00 93.56 71 ALA A N 1
ATOM 551 C CA . ALA A 1 71 ? -5.546 5.784 12.874 1.00 93.56 71 ALA A CA 1
ATOM 552 C C . ALA A 1 71 ? -6.741 4.854 13.163 1.00 93.56 71 ALA A C 1
ATOM 554 O O . ALA A 1 71 ? -7.450 5.037 14.158 1.00 93.56 71 ALA A O 1
ATOM 555 N N . ALA A 1 72 ? -6.931 3.796 12.364 1.00 93.62 72 ALA A N 1
ATOM 556 C CA . ALA A 1 72 ? -7.942 2.775 12.633 1.00 93.62 72 ALA A CA 1
ATOM 557 C C . ALA A 1 72 ? -7.697 2.096 13.993 1.00 93.62 72 ALA A C 1
ATOM 559 O O . ALA A 1 72 ? -8.610 1.956 14.804 1.00 93.62 72 ALA A O 1
ATOM 560 N N . ASN A 1 73 ? -6.453 1.734 14.300 1.00 94.44 73 ASN A N 1
ATOM 561 C CA . ASN A 1 73 ? -6.094 1.049 15.542 1.00 94.44 73 ASN A CA 1
ATOM 562 C C . ASN A 1 73 ? -6.243 1.918 16.796 1.00 94.44 73 ASN A C 1
ATOM 564 O O . ASN A 1 73 ? -6.458 1.372 17.882 1.00 94.44 73 ASN A O 1
ATOM 568 N N . GLN A 1 74 ? -6.163 3.243 16.662 1.00 94.06 74 GLN A N 1
ATOM 569 C CA . GLN A 1 74 ? -6.504 4.184 17.731 1.00 94.06 74 GLN A CA 1
ATOM 570 C C . GLN A 1 74 ? -8.020 4.224 17.993 1.00 94.06 74 GLN A C 1
ATOM 572 O O . GLN A 1 74 ? -8.441 4.320 19.146 1.00 94.06 74 GLN A O 1
ATOM 577 N N . ALA A 1 75 ? -8.845 4.099 16.948 1.00 90.81 75 ALA A N 1
ATOM 578 C CA . ALA A 1 75 ? -10.304 4.062 17.066 1.00 90.81 75 ALA A CA 1
ATOM 579 C C . ALA A 1 75 ? -10.846 2.700 17.548 1.00 90.81 75 ALA A C 1
ATOM 581 O O . ALA A 1 75 ? -11.827 2.667 18.291 1.00 90.81 75 ALA A O 1
ATOM 582 N N . ALA A 1 76 ? -10.183 1.594 17.188 1.00 91.50 76 ALA A N 1
ATOM 583 C CA . ALA A 1 76 ? -10.594 0.214 17.474 1.00 91.50 76 ALA A CA 1
ATOM 584 C C . ALA A 1 76 ? -11.048 -0.055 18.932 1.00 91.50 76 ALA A C 1
ATOM 586 O O . ALA A 1 76 ? -12.183 -0.500 19.130 1.00 91.50 76 ALA A O 1
ATOM 587 N N . PRO A 1 77 ? -10.260 0.265 19.985 1.00 92.25 77 PRO A N 1
ATOM 588 C CA . PRO A 1 77 ? -10.677 -0.002 21.366 1.00 92.25 77 PRO A CA 1
ATOM 589 C C . PRO A 1 77 ? -11.880 0.840 21.814 1.00 92.25 77 PRO A C 1
ATOM 591 O O . PRO A 1 77 ? -12.572 0.467 22.759 1.00 92.25 77 PRO A O 1
ATOM 594 N N . LEU A 1 78 ? -12.144 1.971 21.153 1.00 90.94 78 LEU A N 1
ATOM 595 C CA . LEU A 1 78 ? -13.238 2.881 21.497 1.00 90.94 78 LEU A CA 1
ATOM 596 C C . LEU A 1 78 ? -14.572 2.445 20.878 1.00 90.94 78 LEU A C 1
ATOM 598 O O . LEU A 1 78 ? -15.632 2.792 21.400 1.00 90.94 78 LEU A O 1
ATOM 602 N N . CYS A 1 79 ? -14.529 1.690 19.779 1.00 89.12 79 CYS A N 1
ATOM 603 C CA . CYS A 1 79 ? -15.703 1.128 19.113 1.00 89.12 79 CYS A CA 1
ATOM 604 C C . CYS A 1 79 ? -15.879 -0.384 19.333 1.00 89.12 79 CYS A C 1
ATOM 606 O O . CYS A 1 79 ? -16.858 -0.943 18.851 1.00 89.12 79 CYS A O 1
ATOM 608 N N . GLY A 1 80 ? -14.996 -1.036 20.095 1.00 88.50 80 GLY A N 1
ATOM 609 C CA . GLY A 1 80 ? -15.077 -2.476 20.369 1.00 88.50 80 GLY A CA 1
ATOM 610 C C . GLY A 1 80 ? -14.632 -3.360 19.200 1.00 88.50 80 GLY A C 1
ATOM 611 O O . GLY A 1 80 ? -14.898 -4.559 19.217 1.00 88.50 80 GLY A O 1
ATOM 612 N N . GLU A 1 81 ? -13.959 -2.776 18.207 1.00 92.00 81 GLU A N 1
ATOM 613 C CA . GLU A 1 81 ? -13.378 -3.483 17.066 1.00 92.00 81 GLU A CA 1
ATOM 614 C C . GLU A 1 81 ? -11.974 -4.005 17.381 1.00 92.00 81 GLU A C 1
ATOM 616 O O . GLU A 1 81 ? -11.282 -3.538 18.293 1.00 92.00 81 GLU A O 1
ATOM 621 N N . GLN A 1 82 ? -11.528 -4.980 16.590 1.00 91.06 82 GLN A N 1
ATOM 622 C CA . GLN A 1 82 ? -10.171 -5.508 16.691 1.00 91.06 82 GLN A CA 1
ATOM 623 C C . GLN A 1 82 ? -9.170 -4.615 15.956 1.00 91.06 82 GLN A C 1
ATOM 625 O O . GLN A 1 82 ? -9.471 -4.000 14.926 1.00 91.06 82 GLN A O 1
ATOM 630 N N . LYS A 1 83 ? -7.940 -4.583 16.477 1.00 92.56 83 LYS A N 1
ATOM 631 C CA . LYS A 1 83 ? -6.825 -3.937 15.788 1.00 92.56 83 LYS A CA 1
ATOM 632 C C . LYS A 1 83 ? -6.519 -4.674 14.485 1.00 92.56 83 LYS A C 1
ATOM 634 O O . LYS A 1 83 ? -6.518 -5.901 14.439 1.00 92.56 83 LYS A O 1
ATOM 639 N N . ILE A 1 84 ? -6.237 -3.904 13.449 1.00 92.19 84 ILE A N 1
ATOM 640 C CA . ILE A 1 84 ? -5.799 -4.371 12.144 1.00 92.19 84 ILE A CA 1
ATOM 641 C C . ILE A 1 84 ? -4.308 -4.699 12.240 1.00 92.19 84 ILE A C 1
ATOM 643 O O . ILE A 1 84 ? -3.50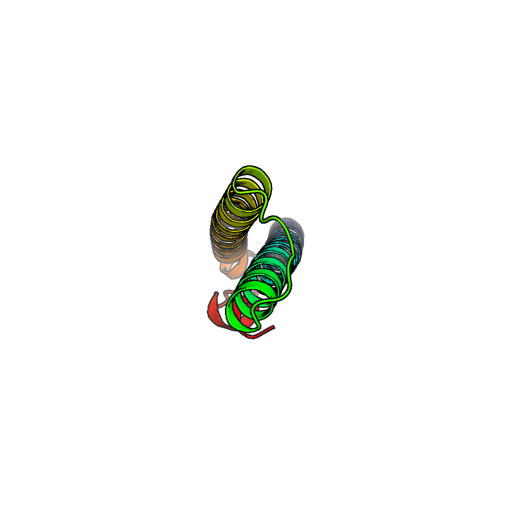0 -3.840 12.610 1.00 92.19 84 ILE A O 1
ATOM 647 N N . ASP A 1 85 ? -3.955 -5.938 11.902 1.00 91.44 85 ASP A N 1
ATOM 648 C CA . ASP A 1 85 ? -2.570 -6.329 11.644 1.00 91.44 85 ASP A CA 1
ATOM 649 C C . ASP A 1 85 ? -2.204 -5.931 10.210 1.00 91.44 85 ASP A C 1
ATOM 651 O O . ASP A 1 85 ? -2.882 -6.315 9.257 1.00 91.44 85 ASP A O 1
ATOM 655 N N . LEU A 1 86 ? -1.117 -5.174 10.061 1.00 86.62 86 LEU A N 1
ATOM 656 C CA . LEU A 1 86 ? -0.568 -4.768 8.767 1.00 86.62 86 LEU A CA 1
ATOM 657 C C . LEU A 1 86 ? -0.296 -5.963 7.848 1.00 86.62 86 LEU A C 1
ATOM 659 O O . LEU A 1 86 ? -0.485 -5.840 6.643 1.00 86.62 86 LEU A O 1
ATOM 663 N N . LYS A 1 87 ? 0.089 -7.123 8.395 1.00 86.56 87 LYS A N 1
ATOM 664 C CA . LYS A 1 87 ? 0.357 -8.328 7.592 1.00 86.56 87 LYS A CA 1
ATOM 665 C C . LYS A 1 87 ? -0.855 -8.767 6.777 1.00 86.56 87 LYS A C 1
ATOM 667 O O . LYS A 1 87 ? -0.713 -9.094 5.607 1.00 86.56 87 LYS A O 1
ATOM 672 N N . LEU A 1 88 ? -2.053 -8.657 7.354 1.00 84.19 88 LEU A N 1
ATOM 673 C CA . LEU A 1 88 ? -3.302 -9.024 6.680 1.00 84.19 88 LEU A CA 1
ATOM 674 C C . LEU A 1 88 ? -3.600 -8.153 5.454 1.00 84.19 88 LEU A C 1
ATOM 676 O O . LEU A 1 88 ? -4.364 -8.572 4.594 1.00 84.19 88 LEU A O 1
ATOM 680 N N . LEU A 1 89 ? -3.030 -6.948 5.382 1.00 80.75 89 LEU A N 1
ATOM 681 C CA . LEU A 1 89 ? -3.155 -6.056 4.227 1.00 80.75 89 LEU A CA 1
ATOM 682 C C . LEU A 1 89 ? -2.032 -6.255 3.205 1.00 80.75 89 LEU A C 1
ATOM 684 O O . LEU A 1 89 ? -2.163 -5.820 2.069 1.00 80.75 89 LEU A O 1
ATOM 688 N N . MET A 1 90 ? -0.928 -6.888 3.602 1.00 76.25 90 MET A N 1
ATOM 689 C CA . MET A 1 90 ? 0.227 -7.136 2.736 1.00 76.25 90 MET A CA 1
ATOM 690 C C . MET A 1 90 ? 0.168 -8.504 2.043 1.00 76.25 90 MET A C 1
ATOM 692 O O . MET A 1 90 ? 0.847 -8.684 1.036 1.00 76.25 90 MET A O 1
ATOM 696 N N . ASP A 1 91 ? -0.629 -9.437 2.574 1.00 63.84 91 ASP A N 1
ATOM 697 C CA . ASP A 1 91 ? -0.851 -10.777 2.010 1.00 63.84 91 ASP A CA 1
ATOM 698 C C . ASP A 1 91 ? -1.974 -10.821 0.948 1.00 63.84 91 ASP A C 1
ATOM 700 O O . ASP A 1 91 ? -2.212 -11.875 0.353 1.00 63.84 91 ASP A O 1
ATOM 704 N N . ILE A 1 92 ? -2.680 -9.703 0.721 1.00 52.50 92 ILE A N 1
ATOM 705 C CA . ILE A 1 92 ? -3.725 -9.568 -0.311 1.00 52.50 92 ILE A CA 1
ATOM 706 C C . ILE A 1 92 ? -3.084 -9.251 -1.653 1.00 52.50 92 ILE A C 1
ATOM 708 O O . ILE A 1 92 ? -3.416 -9.982 -2.617 1.00 52.50 92 ILE A O 1
#

Solvent-accessible surface area (backbone atoms only — not comparable to full-atom values): 4849 Å² total; per-residue (Å²): 133,75,35,62,70,35,40,50,51,22,53,52,23,48,50,51,18,49,57,20,33,53,51,19,50,52,30,47,54,52,50,51,49,53,52,49,44,57,74,67,66,50,94,66,84,78,57,66,63,60,54,50,50,36,50,52,50,25,50,52,20,48,53,50,18,52,53,22,41,51,56,15,42,68,24,12,77,61,31,76,47,76,69,74,59,70,64,72,56,71,76,110

Secondary structure (DSSP, 8-state):
---HHHHHHHHHHHHHHHHHHHHHHHHHHHHHHHHHHHHTT------HHHHHHHHHHHHHHHHHHHHHHHHHHHHHHHHTPPPPPTHHHH--

Mean predicted aligned error: 5.27 Å

Radius of gyration: 17.49 Å; Cα contacts (8 Å, |Δi|>4): 91; chains: 1; bounding box: 38×20×52 Å

Nearest PDB structures (foldseek):
  8j2f-assembly1_B  TM=8.121E-01  e=7.991E+00  Homo sapiens
  3q0k-assembly1_A  TM=4.541E-01  e=2.381E+00  Homo sapiens
  4q4j-assembly1_A  TM=4.524E-01  e=4.756E+00  Thermotoga maritima MSB8

Sequence (92 aa):
MTNYAKLGEYTAYKKQAQDAADRRRLSLAMLERKAGDLKNLCAVSIDVQELTTLQQDAVRAEEEMRAAVEAANQAAPLCGEQKIDLKLLMDI

pLDDT: mean 88.76, std 9.22, range [52.5, 96.31]